Protein AF-A0A7S1M8H2-F1 (afdb_monomer)

Mean predicted aligned error: 3.07 Å

Organism: Alexandrium catenella (NCBI:txid2925)

InterPro domains:
  IPR000218 Large ribosomal subunit protein uL14 [PF00238] (10-107)
  IPR000218 Large ribosomal subunit protein uL14 [PTHR11761] (2-106)
  IPR000218 Large ribosomal subunit protein uL14 [SM01374] (8-106)
  IPR019972 Large ribosomal subunit protein uL14, conserved site [PS00049] (68-94)
  IPR036853 Large ribosomal subunit protein uL14 superfamily [G3DSA:2.40.150.20] (1-107)
  IPR036853 Large ribosomal subunit protein uL14 superfamily [SSF50193] (3-106)

Structure (mmCIF, N/CA/C/O backbone):
data_AF-A0A7S1M8H2-F1
#
_entry.id   AF-A0A7S1M8H2-F1
#
loop_
_atom_site.group_PDB
_atom_site.id
_atom_site.type_symbol
_atom_site.label_atom_id
_atom_site.label_alt_id
_atom_site.label_comp_id
_atom_site.label_asym_id
_atom_site.label_entity_id
_atom_site.label_seq_id
_atom_site.pdbx_PDB_ins_code
_atom_site.Cartn_x
_atom_site.Cartn_y
_atom_site.Cartn_z
_atom_site.occupancy
_atom_site.B_iso_or_equiv
_atom_site.auth_seq_id
_atom_site.auth_comp_id
_atom_site.auth_asym_id
_atom_site.auth_atom_id
_atom_site.pdbx_PDB_model_num
ATOM 1 N N . ALA A 1 1 ? 14.708 -11.833 -4.914 1.00 81.31 1 ALA A N 1
ATOM 2 C CA . ALA A 1 1 ? 14.717 -10.361 -5.086 1.00 81.31 1 ALA A CA 1
ATOM 3 C C . ALA A 1 1 ? 13.460 -9.915 -5.833 1.00 81.31 1 ALA A C 1
ATOM 5 O O . ALA A 1 1 ? 13.021 -10.633 -6.729 1.00 81.31 1 ALA A O 1
ATOM 6 N N . LYS A 1 2 ? 12.865 -8.770 -5.467 1.00 85.31 2 LYS A N 1
ATOM 7 C CA . LYS A 1 2 ? 11.677 -8.229 -6.150 1.00 85.31 2 LYS A CA 1
ATOM 8 C C . LYS A 1 2 ? 12.056 -7.710 -7.542 1.00 85.31 2 LYS A C 1
ATOM 10 O O . LYS A 1 2 ? 13.023 -6.969 -7.686 1.00 85.31 2 LYS A O 1
ATOM 15 N N . LEU A 1 3 ? 11.287 -8.097 -8.556 1.00 89.56 3 LEU A N 1
ATOM 16 C CA . LEU A 1 3 ? 11.462 -7.613 -9.926 1.00 89.56 3 LEU A CA 1
ATOM 17 C C . LEU A 1 3 ? 10.892 -6.202 -10.078 1.00 89.56 3 LEU A C 1
ATOM 19 O O . LEU A 1 3 ? 9.917 -5.837 -9.416 1.00 89.56 3 LEU A O 1
ATOM 23 N N . ARG A 1 4 ? 11.468 -5.420 -10.995 1.00 90.31 4 ARG A N 1
ATOM 24 C CA . ARG A 1 4 ? 10.940 -4.099 -11.335 1.00 90.31 4 ARG A CA 1
ATOM 25 C C . ARG A 1 4 ? 9.572 -4.247 -12.003 1.00 90.31 4 ARG A C 1
ATOM 27 O O . ARG A 1 4 ? 9.424 -4.993 -12.964 1.00 90.31 4 ARG A O 1
ATOM 34 N N . MET A 1 5 ? 8.594 -3.500 -11.506 1.00 93.69 5 MET A N 1
ATOM 35 C CA . MET A 1 5 ? 7.227 -3.469 -12.023 1.00 93.69 5 MET A CA 1
ATOM 36 C C . MET A 1 5 ? 6.710 -2.032 -12.072 1.00 93.69 5 MET A C 1
ATOM 38 O O . MET A 1 5 ? 7.256 -1.140 -11.416 1.00 93.69 5 MET A O 1
ATOM 42 N N . SER A 1 6 ? 5.654 -1.806 -12.849 1.00 96.00 6 SER A N 1
ATOM 43 C CA . SER A 1 6 ? 4.908 -0.549 -12.823 1.00 96.00 6 SER A CA 1
ATOM 44 C C . SER A 1 6 ? 4.304 -0.339 -11.436 1.00 96.00 6 SER A C 1
ATOM 46 O O . SER A 1 6 ? 3.565 -1.191 -10.949 1.00 96.00 6 SER A O 1
ATOM 48 N N . VAL A 1 7 ? 4.599 0.797 -10.809 1.00 95.62 7 VAL A N 1
ATOM 49 C CA . VAL A 1 7 ? 4.052 1.179 -9.499 1.00 95.62 7 VAL A CA 1
ATOM 50 C C . VAL A 1 7 ? 2.825 2.069 -9.683 1.00 95.62 7 VAL A C 1
ATOM 52 O O . VAL A 1 7 ? 2.871 3.050 -10.429 1.00 95.62 7 VAL A O 1
ATOM 55 N N . GLY A 1 8 ? 1.722 1.698 -9.037 1.00 94.38 8 GLY A N 1
ATOM 56 C CA . GLY A 1 8 ? 0.419 2.351 -9.183 1.00 94.38 8 GLY A CA 1
ATOM 57 C C . GLY A 1 8 ? -0.020 3.178 -7.983 1.00 94.38 8 GLY A C 1
ATOM 58 O O . GLY A 1 8 ? -0.854 4.062 -8.143 1.00 94.38 8 GLY A O 1
ATOM 59 N N . CYS A 1 9 ? 0.539 2.914 -6.802 1.00 96.38 9 CYS A N 1
ATOM 60 C CA . CYS A 1 9 ? 0.220 3.643 -5.582 1.00 96.38 9 CYS A CA 1
ATOM 61 C C . CYS A 1 9 ? 1.326 4.655 -5.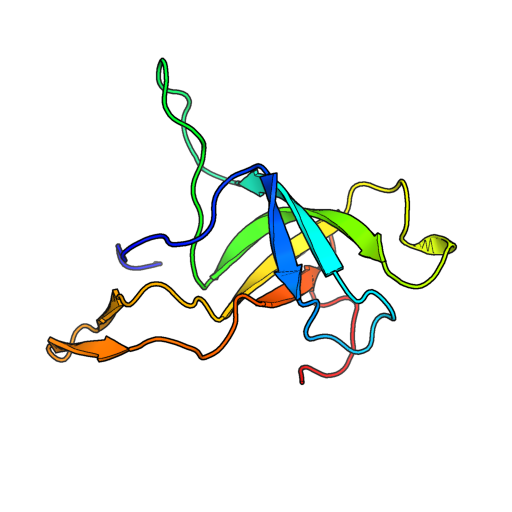264 1.00 96.38 9 CYS A C 1
ATOM 63 O O . CYS A 1 9 ? 2.503 4.438 -5.559 1.00 96.38 9 CYS A O 1
ATOM 65 N N . ALA A 1 10 ? 0.958 5.769 -4.643 1.00 96.94 10 ALA A N 1
ATOM 66 C CA . ALA A 1 10 ? 1.885 6.804 -4.199 1.00 96.94 10 ALA A CA 1
ATOM 67 C C . ALA A 1 10 ? 1.585 7.221 -2.757 1.00 96.94 10 ALA A C 1
ATOM 69 O O . ALA A 1 10 ? 0.530 6.894 -2.208 1.00 96.94 10 ALA A O 1
ATOM 70 N N . VAL A 1 11 ? 2.495 7.979 -2.147 1.00 97.19 11 VAL A N 1
ATOM 71 C CA . VAL A 1 11 ? 2.165 8.729 -0.926 1.00 97.19 11 VAL A CA 1
ATOM 72 C C . VAL A 1 11 ? 0.878 9.533 -1.156 1.00 97.19 11 VAL A C 1
ATOM 74 O O . VAL A 1 11 ? 0.637 10.019 -2.259 1.00 97.19 11 VAL A O 1
ATOM 77 N N . ALA A 1 12 ? 0.038 9.610 -0.124 1.00 96.75 12 ALA A N 1
ATOM 78 C CA . ALA A 1 12 ? -1.320 10.153 -0.135 1.00 96.75 12 ALA A CA 1
ATOM 79 C C . ALA A 1 12 ? -2.399 9.314 -0.846 1.00 96.75 12 ALA A C 1
ATOM 81 O O . ALA A 1 12 ? -3.575 9.676 -0.813 1.00 96.75 12 ALA A O 1
ATOM 82 N N . THR A 1 13 ? -2.054 8.154 -1.416 1.00 97.56 13 THR A N 1
ATOM 83 C CA . THR A 1 13 ? -3.065 7.214 -1.931 1.00 97.56 13 THR A CA 1
ATOM 84 C C . THR A 1 13 ? -3.847 6.588 -0.774 1.00 97.56 13 THR A C 1
ATOM 86 O O . THR A 1 13 ? -3.262 6.156 0.223 1.00 97.56 13 THR A O 1
ATOM 89 N N . ILE A 1 14 ? -5.172 6.511 -0.925 1.00 97.38 14 ILE A N 1
ATOM 90 C CA . ILE A 1 14 ? -6.052 5.723 -0.058 1.00 97.38 14 ILE A CA 1
ATOM 91 C C . ILE A 1 14 ? -6.327 4.390 -0.754 1.00 97.38 14 ILE A C 1
ATOM 93 O O . ILE A 1 14 ? -6.816 4.368 -1.881 1.00 97.38 14 ILE A O 1
ATOM 97 N N . MET A 1 15 ? -6.022 3.290 -0.075 1.00 97.19 15 MET A N 1
ATOM 98 C CA . MET A 1 15 ? -6.291 1.928 -0.532 1.00 97.19 15 MET A CA 1
ATOM 99 C C . MET A 1 15 ? -7.191 1.191 0.464 1.00 97.19 15 MET A C 1
ATOM 101 O O . MET A 1 15 ? -7.321 1.604 1.622 1.00 97.19 15 MET A O 1
ATOM 105 N N . ASN A 1 16 ? -7.818 0.109 0.018 1.00 97.88 16 ASN A N 1
ATOM 106 C CA . ASN A 1 16 ? -8.617 -0.753 0.878 1.00 97.88 16 ASN A CA 1
ATOM 107 C C . ASN A 1 16 ? -7.708 -1.536 1.833 1.00 97.88 16 ASN A C 1
ATOM 109 O O . ASN A 1 16 ? -6.579 -1.893 1.487 1.00 97.88 16 ASN A O 1
ATOM 113 N N . CYS A 1 17 ? -8.193 -1.789 3.045 1.00 97.00 17 CYS A N 1
ATOM 114 C CA . CYS A 1 17 ? -7.584 -2.780 3.921 1.00 97.00 17 CYS A CA 1
ATOM 115 C C . CYS A 1 17 ? -8.226 -4.131 3.611 1.00 97.00 17 CYS A C 1
ATOM 117 O O . CYS A 1 17 ? -9.440 -4.265 3.729 1.00 97.00 17 CYS A O 1
ATOM 119 N N . ALA A 1 18 ? -7.420 -5.097 3.192 1.00 96.62 18 ALA A N 1
ATOM 120 C CA . ALA A 1 18 ? -7.874 -6.427 2.798 1.00 96.62 18 ALA A CA 1
ATOM 121 C C . ALA A 1 18 ? -7.694 -7.468 3.909 1.00 96.62 18 ALA A C 1
ATOM 123 O O . ALA A 1 18 ? -7.740 -8.657 3.637 1.00 96.62 18 ALA A O 1
ATOM 124 N N . ASP A 1 19 ? -7.438 -7.051 5.149 1.00 93.38 19 ASP A N 1
ATOM 125 C CA . ASP A 1 19 ? -7.315 -7.965 6.283 1.00 93.38 19 ASP A CA 1
ATOM 126 C C . ASP A 1 19 ? -8.515 -7.863 7.235 1.00 93.38 19 ASP A C 1
ATOM 128 O O . ASP A 1 19 ? -9.272 -6.890 7.254 1.00 93.38 19 ASP A O 1
ATOM 132 N N . ASN A 1 20 ? -8.672 -8.873 8.086 1.00 93.50 20 ASN A N 1
ATOM 133 C CA . ASN A 1 20 ? -9.695 -8.892 9.133 1.00 93.50 20 ASN A CA 1
ATOM 134 C C . ASN A 1 20 ? -9.294 -8.112 10.408 1.00 93.50 20 ASN A C 1
ATOM 136 O O . ASN A 1 20 ? -9.892 -8.306 11.466 1.00 93.50 20 ASN A O 1
ATOM 140 N N . SER A 1 21 ? -8.306 -7.208 10.343 1.00 91.19 21 SER A N 1
ATOM 141 C CA . SER A 1 21 ? -7.834 -6.447 11.516 1.00 91.19 21 SER A CA 1
ATOM 142 C C . SER A 1 21 ? -8.861 -5.420 12.029 1.00 91.19 21 SER A C 1
ATOM 144 O O . SER A 1 21 ? -8.808 -4.982 13.184 1.00 91.19 21 SER A O 1
ATOM 146 N N . GLY A 1 22 ? -9.826 -5.043 11.182 1.00 91.62 22 GLY A N 1
ATOM 147 C CA . GLY A 1 22 ? -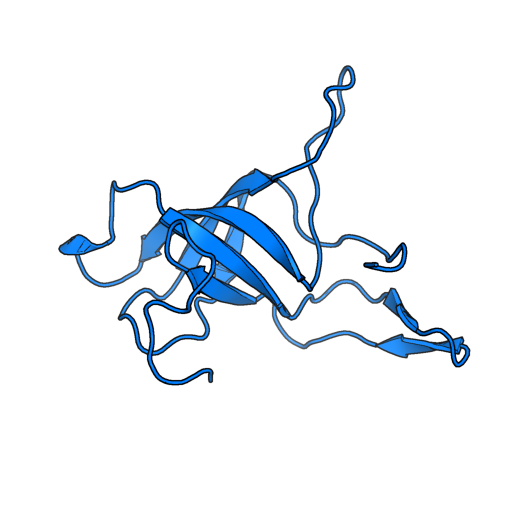10.856 -4.041 11.465 1.00 91.62 22 GLY A CA 1
ATOM 148 C C . GLY A 1 22 ? -10.535 -2.635 10.945 1.00 91.62 22 GLY A C 1
ATOM 149 O O . GLY A 1 22 ? -11.295 -1.698 11.213 1.00 91.62 22 GLY A O 1
ATOM 150 N N . ALA A 1 23 ? -9.439 -2.460 10.204 1.00 95.56 23 ALA A N 1
ATOM 151 C CA . ALA A 1 23 ? -9.263 -1.307 9.326 1.00 95.56 23 ALA A CA 1
ATOM 152 C C . ALA A 1 23 ? -10.077 -1.502 8.033 1.00 95.56 23 ALA A C 1
ATOM 154 O O . ALA A 1 23 ? -10.228 -2.618 7.558 1.00 95.56 23 ALA A O 1
ATOM 155 N N . LYS A 1 24 ? -10.619 -0.417 7.467 1.00 95.56 24 LYS A N 1
ATOM 156 C CA . LYS A 1 24 ? -11.313 -0.425 6.162 1.00 95.56 24 LYS A CA 1
ATOM 157 C C . LYS A 1 24 ? -10.490 0.259 5.077 1.00 95.56 24 LYS A C 1
ATOM 159 O O . LYS A 1 24 ? -10.431 -0.209 3.948 1.00 95.56 24 LYS A O 1
ATOM 164 N N . ASN A 1 25 ? -9.829 1.363 5.426 1.00 96.19 25 ASN A N 1
ATOM 165 C CA . ASN A 1 25 ? -9.042 2.154 4.484 1.00 96.19 25 ASN A CA 1
ATOM 166 C C . ASN A 1 25 ? -7.679 2.505 5.074 1.00 96.19 25 ASN A C 1
ATOM 168 O O . ASN A 1 25 ? -7.595 3.033 6.190 1.00 96.19 25 ASN A O 1
ATOM 172 N N . LEU A 1 26 ? -6.640 2.298 4.272 1.00 97.19 26 LEU A N 1
ATOM 173 C CA . LEU A 1 26 ? -5.254 2.618 4.576 1.00 97.19 26 LEU A CA 1
ATOM 174 C C . LEU A 1 26 ? -4.817 3.824 3.743 1.00 97.19 26 LEU A C 1
ATOM 176 O O . LEU A 1 26 ? -4.923 3.821 2.520 1.00 97.19 26 LEU A O 1
ATOM 180 N N . TYR A 1 27 ? -4.321 4.860 4.411 1.00 97.88 27 TYR A N 1
ATOM 181 C CA . TYR A 1 27 ? -3.729 6.039 3.782 1.00 97.88 27 TYR A CA 1
ATOM 182 C C . TYR A 1 27 ? -2.208 5.932 3.821 1.00 97.88 27 TYR A C 1
ATOM 184 O O . TYR A 1 27 ? -1.635 5.856 4.910 1.00 97.88 27 TYR A O 1
ATOM 192 N N . ILE A 1 28 ? -1.562 5.934 2.655 1.00 97.81 28 ILE A N 1
ATOM 193 C CA . ILE A 1 28 ? -0.109 5.770 2.530 1.00 97.81 28 ILE A CA 1
ATOM 194 C C . ILE A 1 28 ? 0.603 7.073 2.903 1.00 97.81 28 ILE A C 1
ATOM 196 O O . ILE A 1 28 ? 0.374 8.118 2.296 1.00 97.81 28 ILE A O 1
ATOM 200 N N . MET A 1 29 ? 1.507 6.997 3.877 1.00 97.25 29 MET A N 1
ATOM 201 C CA . MET A 1 29 ? 2.333 8.119 4.331 1.00 97.25 29 MET A CA 1
ATOM 202 C C . MET A 1 29 ? 3.749 8.079 3.765 1.00 97.25 29 MET A C 1
ATOM 204 O O . MET A 1 29 ? 4.294 9.118 3.412 1.00 97.25 29 MET A O 1
ATOM 208 N N . ALA A 1 30 ? 4.350 6.894 3.678 1.00 96.94 30 ALA A N 1
ATOM 209 C CA . ALA A 1 30 ? 5.702 6.728 3.160 1.00 96.94 30 ALA A CA 1
ATOM 210 C C . ALA A 1 30 ? 5.897 5.320 2.595 1.00 96.94 30 ALA A C 1
ATOM 212 O O . ALA A 1 30 ? 5.163 4.392 2.939 1.00 96.94 30 ALA A O 1
ATOM 213 N N . VAL A 1 31 ? 6.914 5.157 1.752 1.00 97.00 31 VAL A N 1
ATOM 214 C CA . VAL A 1 31 ? 7.286 3.871 1.152 1.00 97.00 31 VAL A CA 1
ATOM 215 C C . VAL A 1 31 ? 8.690 3.503 1.613 1.00 97.00 31 VAL A C 1
ATOM 217 O O . VAL A 1 31 ? 9.608 4.320 1.519 1.00 97.00 31 VAL A O 1
ATOM 220 N N . LYS A 1 32 ? 8.870 2.277 2.111 1.00 94.81 32 LYS A N 1
ATOM 221 C CA . LYS A 1 32 ? 10.175 1.789 2.565 1.00 94.81 32 LYS A CA 1
ATOM 222 C C . LYS A 1 32 ? 11.101 1.561 1.366 1.00 94.81 32 LYS A C 1
ATOM 224 O O . LYS A 1 32 ? 10.689 0.989 0.364 1.00 94.81 32 LYS A O 1
ATOM 229 N N . GLY A 1 33 ? 12.364 1.971 1.487 1.00 92.56 33 GLY A N 1
ATOM 230 C CA . GLY A 1 33 ? 13.398 1.692 0.480 1.00 92.56 33 GLY A CA 1
ATOM 231 C C . GLY A 1 33 ? 13.370 2.594 -0.759 1.00 92.56 33 GLY A C 1
ATOM 232 O O . GLY A 1 33 ? 14.057 2.303 -1.735 1.00 92.56 33 GLY A O 1
ATOM 233 N N . VAL A 1 34 ? 12.605 3.691 -0.744 1.00 92.81 34 VAL A N 1
ATOM 234 C CA . VAL A 1 34 ? 12.622 4.688 -1.825 1.00 92.81 34 VAL A CA 1
ATOM 235 C C . VAL A 1 34 ? 13.608 5.803 -1.482 1.00 92.81 34 VAL A C 1
ATOM 237 O O . VAL A 1 34 ? 13.435 6.498 -0.486 1.00 92.81 34 VAL A O 1
ATOM 240 N N . GLY A 1 35 ? 14.627 5.994 -2.324 1.00 93.56 35 GLY A N 1
ATOM 241 C CA . GLY A 1 35 ? 15.554 7.122 -2.210 1.00 93.56 35 GLY A CA 1
ATOM 242 C C . GLY A 1 35 ? 14.894 8.468 -2.534 1.00 93.56 35 GLY A C 1
ATOM 243 O O . GLY A 1 35 ? 13.976 8.543 -3.361 1.00 93.56 35 GLY A O 1
ATOM 244 N N . GLY A 1 36 ? 15.385 9.533 -1.898 1.00 94.31 36 GLY A N 1
ATOM 245 C CA . GLY A 1 36 ? 14.942 10.902 -2.148 1.00 94.31 36 GLY A CA 1
ATOM 246 C C . GLY A 1 36 ? 15.368 11.403 -3.530 1.00 94.31 36 GLY A C 1
ATOM 247 O O . GLY A 1 36 ? 16.477 11.141 -3.988 1.00 94.31 36 GLY A O 1
ATOM 248 N N . ARG A 1 37 ? 14.478 12.127 -4.212 1.00 95.94 37 ARG A N 1
ATOM 249 C CA . ARG A 1 37 ? 14.779 12.863 -5.448 1.00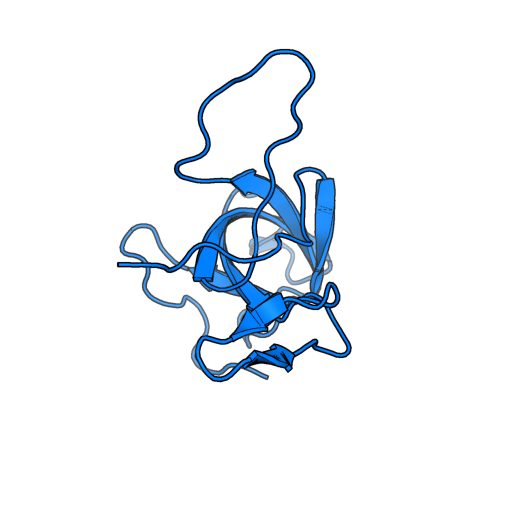 95.94 37 ARG A CA 1
ATOM 250 C C . ARG A 1 37 ? 13.883 14.094 -5.513 1.00 95.94 37 ARG A C 1
ATOM 252 O O . ARG A 1 37 ? 12.693 13.987 -5.218 1.00 95.94 37 ARG A O 1
ATOM 259 N N . LEU A 1 38 ? 14.444 15.228 -5.933 1.00 97.12 38 LEU A N 1
ATOM 260 C CA . LEU A 1 38 ? 13.706 16.481 -6.093 1.00 97.12 38 LEU A CA 1
ATOM 261 C C . LEU A 1 38 ? 12.442 16.262 -6.944 1.00 97.12 38 LEU A C 1
ATOM 263 O O . LEU A 1 38 ? 12.501 15.613 -7.991 1.00 97.12 38 LEU A O 1
ATOM 267 N N . ASN A 1 39 ? 11.305 16.769 -6.460 1.00 95.44 39 ASN A N 1
ATOM 268 C CA . ASN A 1 39 ? 9.980 16.682 -7.092 1.00 95.44 39 ASN A CA 1
ATOM 269 C C . ASN A 1 39 ? 9.443 15.256 -7.339 1.00 95.44 39 ASN A C 1
ATOM 271 O O . ASN A 1 39 ? 8.440 15.080 -8.031 1.00 95.44 39 ASN A O 1
ATOM 275 N N . LYS A 1 40 ? 10.069 14.213 -6.774 1.00 95.00 40 LYS A N 1
ATOM 276 C CA . LYS A 1 40 ? 9.596 12.831 -6.907 1.00 95.00 40 LYS A CA 1
ATOM 277 C C . LYS A 1 40 ? 8.770 12.425 -5.692 1.00 95.00 40 LYS A C 1
ATOM 279 O O . LYS A 1 40 ? 9.303 12.218 -4.607 1.00 95.00 40 LYS A O 1
ATOM 284 N N . ILE A 1 41 ? 7.482 12.186 -5.912 1.00 96.50 41 ILE A N 1
ATOM 285 C CA . ILE A 1 41 ? 6.622 11.551 -4.909 1.00 96.50 41 ILE A CA 1
ATOM 286 C C . ILE A 1 41 ? 7.007 10.064 -4.798 1.00 96.50 41 ILE A C 1
ATOM 288 O O . ILE A 1 41 ? 7.083 9.386 -5.833 1.00 96.50 41 ILE A O 1
ATOM 292 N N . PRO A 1 42 ? 7.245 9.523 -3.587 1.00 97.50 42 PRO A N 1
ATOM 293 C CA . PRO A 1 42 ? 7.501 8.099 -3.406 1.00 97.50 42 PRO A CA 1
ATOM 294 C C . PRO A 1 42 ? 6.310 7.253 -3.871 1.00 97.50 42 PRO A C 1
ATOM 296 O O . PRO A 1 42 ? 5.154 7.544 -3.551 1.00 97.50 42 PRO A O 1
ATOM 299 N N . LYS A 1 43 ? 6.604 6.199 -4.635 1.00 96.81 43 LYS A N 1
ATOM 300 C CA . LYS A 1 43 ? 5.616 5.286 -5.223 1.00 96.81 43 LYS A CA 1
ATOM 301 C C . LYS A 1 43 ? 5.876 3.855 -4.776 1.00 96.81 43 LYS A C 1
ATOM 303 O O . LYS A 1 43 ? 7.017 3.501 -4.494 1.00 96.81 43 LYS A O 1
ATOM 308 N N . CYS A 1 44 ? 4.822 3.054 -4.747 1.00 96.94 44 CYS A N 1
ATOM 309 C CA . CYS A 1 44 ? 4.831 1.651 -4.358 1.00 96.94 44 CYS A CA 1
ATOM 310 C C . CYS A 1 44 ? 3.895 0.828 -5.252 1.00 96.94 44 CYS A C 1
ATOM 312 O O . CYS A 1 44 ? 2.992 1.353 -5.913 1.00 96.94 44 CYS A O 1
ATOM 314 N N . GLY A 1 45 ? 4.132 -0.477 -5.268 1.00 96.56 45 GLY A N 1
ATOM 315 C CA . GLY A 1 45 ? 3.268 -1.473 -5.883 1.00 96.56 45 GLY A CA 1
ATOM 316 C C . GLY A 1 45 ? 3.252 -2.772 -5.076 1.00 96.56 45 GLY A C 1
ATOM 317 O O . GLY A 1 45 ? 3.783 -2.810 -3.963 1.00 96.56 45 GLY A O 1
ATOM 318 N N . PRO A 1 46 ? 2.667 -3.849 -5.623 1.00 96.06 46 PRO A N 1
ATOM 319 C CA . PRO A 1 46 ? 2.526 -5.122 -4.929 1.00 96.06 46 PRO A CA 1
ATOM 320 C C . PRO A 1 46 ? 3.841 -5.626 -4.318 1.00 96.06 46 PRO A C 1
ATOM 322 O O . PRO A 1 46 ? 4.893 -5.625 -4.965 1.00 96.06 46 PRO A O 1
ATOM 325 N N . GLY A 1 47 ? 3.791 -6.026 -3.051 1.00 95.19 47 GLY A N 1
ATOM 326 C CA . GLY A 1 47 ? 4.929 -6.502 -2.265 1.00 95.19 47 GLY A CA 1
ATOM 327 C C . GLY A 1 47 ? 5.818 -5.411 -1.659 1.00 95.19 47 GLY A C 1
ATOM 328 O O . GLY A 1 47 ? 6.789 -5.751 -0.989 1.00 95.19 47 GLY A O 1
ATOM 329 N N . ASP A 1 48 ? 5.533 -4.120 -1.871 1.00 96.31 48 ASP A N 1
ATOM 330 C CA . ASP A 1 48 ? 6.245 -3.049 -1.160 1.00 96.31 48 ASP A CA 1
ATOM 331 C C . ASP A 1 48 ? 5.677 -2.837 0.245 1.00 96.31 48 ASP A C 1
ATOM 333 O O . ASP A 1 48 ? 4.460 -2.797 0.448 1.00 96.31 48 ASP A O 1
ATOM 337 N N . MET A 1 49 ? 6.583 -2.636 1.204 1.00 96.75 49 MET A N 1
ATOM 338 C CA . MET A 1 49 ? 6.243 -2.224 2.561 1.00 96.75 49 MET A CA 1
ATOM 339 C C . MET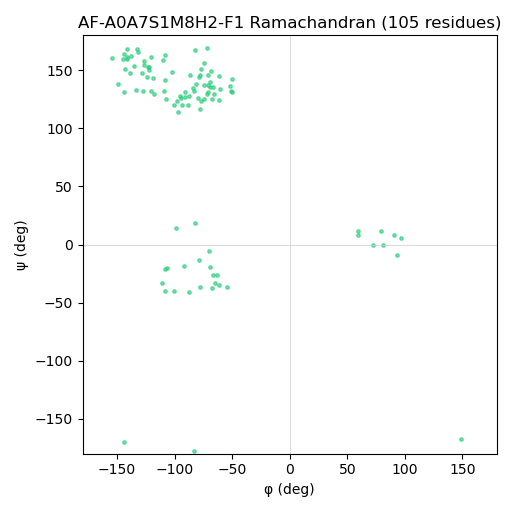 A 1 49 ? 6.062 -0.704 2.623 1.00 96.75 49 MET A C 1
ATOM 341 O O . MET A 1 49 ? 6.913 0.067 2.168 1.00 96.75 49 MET A O 1
ATOM 345 N N . VAL A 1 50 ? 4.967 -0.271 3.234 1.00 97.62 50 VAL A N 1
ATOM 346 C CA . VAL A 1 50 ? 4.581 1.133 3.377 1.00 97.62 50 VAL A CA 1
ATOM 347 C C . VAL A 1 50 ? 4.311 1.478 4.836 1.00 97.62 50 VAL A C 1
ATOM 349 O O . VAL A 1 50 ? 3.943 0.622 5.638 1.00 97.62 50 VAL A O 1
ATOM 352 N N . LEU A 1 51 ? 4.473 2.753 5.175 1.00 97.50 51 LEU A N 1
ATOM 353 C CA . LEU A 1 51 ? 3.890 3.331 6.380 1.00 97.50 51 LEU A CA 1
ATOM 354 C C . LEU A 1 51 ? 2.517 3.883 6.021 1.00 97.50 51 LEU A C 1
ATOM 356 O O . LEU A 1 51 ? 2.374 4.610 5.035 1.00 97.50 51 LEU A O 1
ATOM 360 N N . CYS A 1 52 ? 1.511 3.544 6.814 1.00 97.38 52 CYS A N 1
ATOM 361 C CA . CYS A 1 52 ? 0.130 3.917 6.564 1.00 97.38 52 CYS A CA 1
ATOM 362 C C . CYS A 1 52 ? -0.617 4.281 7.848 1.00 97.38 52 CYS A C 1
ATOM 364 O O . CYS A 1 52 ? -0.208 3.935 8.953 1.00 97.38 52 CYS A O 1
ATOM 366 N N . THR A 1 53 ? -1.734 4.987 7.696 1.00 97.50 53 THR A N 1
ATOM 367 C CA . THR A 1 53 ? -2.676 5.270 8.788 1.00 97.50 53 THR A CA 1
ATOM 368 C C . THR A 1 53 ? -4.066 4.781 8.416 1.00 97.50 53 THR A C 1
ATOM 370 O O . THR A 1 53 ? -4.491 4.888 7.264 1.00 97.50 53 THR A O 1
ATOM 373 N N . CYS A 1 54 ? -4.805 4.273 9.399 1.00 96.81 54 CYS A N 1
ATOM 374 C CA . CYS A 1 54 ? -6.196 3.890 9.204 1.00 96.81 54 CYS A CA 1
ATOM 375 C C . CYS A 1 54 ? -7.090 5.142 9.210 1.00 96.81 54 CYS A C 1
ATOM 377 O O . CYS A 1 54 ? -7.193 5.839 10.225 1.00 96.81 54 CYS A O 1
ATOM 379 N N . LYS A 1 55 ? -7.755 5.436 8.083 1.00 95.25 55 LYS A N 1
ATOM 380 C CA . LYS A 1 55 ? -8.696 6.573 7.982 1.00 95.25 55 LYS A CA 1
ATOM 381 C C . LYS A 1 55 ? -10.109 6.190 8.415 1.00 95.25 55 LYS A C 1
ATOM 383 O O . LYS A 1 55 ? -10.748 6.952 9.140 1.00 95.25 55 LYS A O 1
ATOM 388 N N . LYS A 1 56 ? -10.557 4.994 8.026 1.00 95.31 56 LYS A N 1
ATOM 389 C CA . LYS A 1 56 ? -11.850 4.394 8.391 1.00 95.31 56 LYS A CA 1
ATOM 390 C C . LYS A 1 56 ? -11.603 2.998 8.959 1.00 95.31 56 LYS A C 1
ATOM 392 O O . LYS A 1 56 ? -10.863 2.234 8.349 1.00 95.31 56 LYS A O 1
ATOM 397 N N . GLY A 1 57 ? -12.208 2.675 10.100 1.00 94.50 57 GLY A N 1
ATOM 398 C CA . GLY A 1 57 ? -12.013 1.404 10.806 1.00 94.50 57 GLY A CA 1
ATOM 399 C C . GLY A 1 57 ? -12.158 1.555 12.320 1.00 94.50 57 GLY A C 1
ATOM 400 O O . GLY A 1 57 ? -12.608 2.604 12.792 1.00 94.50 57 GLY A O 1
ATOM 401 N N . LYS A 1 58 ? -11.748 0.524 13.068 1.00 94.69 58 LYS A N 1
ATOM 402 C CA . LYS A 1 58 ? -11.749 0.519 14.541 1.00 94.69 58 LYS A CA 1
ATOM 403 C C . LYS A 1 58 ? -11.024 1.754 15.114 1.00 94.69 58 LYS A C 1
ATOM 405 O O . LYS A 1 58 ? -9.929 2.072 14.637 1.00 94.69 58 LYS A O 1
ATOM 410 N N . PRO A 1 59 ? -11.571 2.429 16.146 1.00 94.44 59 PRO A N 1
ATOM 411 C CA . PRO A 1 59 ? -10.954 3.616 16.746 1.00 94.44 59 PRO A CA 1
ATOM 412 C C . PRO A 1 59 ? -9.506 3.403 17.204 1.00 94.44 59 PRO A C 1
ATOM 414 O O . PRO A 1 59 ? -8.672 4.279 17.002 1.00 94.44 59 PRO A O 1
ATOM 417 N N . GLU A 1 60 ? -9.185 2.216 17.721 1.00 94.06 60 GLU A N 1
ATOM 418 C CA . GLU A 1 60 ? -7.854 1.854 18.231 1.00 94.06 60 GLU A CA 1
ATOM 419 C C . GLU A 1 60 ? -6.733 1.869 17.181 1.00 94.06 60 GLU A C 1
ATOM 421 O O . GLU A 1 60 ? -5.560 2.022 17.536 1.00 94.06 60 GLU A O 1
ATOM 426 N N . LEU A 1 61 ? -7.086 1.672 15.904 1.00 93.69 61 LEU A N 1
ATOM 427 C CA . LEU A 1 61 ? -6.159 1.665 14.767 1.00 93.69 61 LEU A CA 1
ATOM 428 C C . LEU A 1 61 ? -6.016 3.053 14.131 1.00 93.69 61 LEU A C 1
ATOM 430 O O . LEU A 1 61 ? -5.072 3.303 13.380 1.00 93.69 61 LEU A O 1
ATOM 434 N N . ARG A 1 62 ? -6.962 3.960 14.392 1.00 93.69 62 ARG A N 1
ATOM 435 C CA . ARG A 1 62 ? -6.933 5.327 13.861 1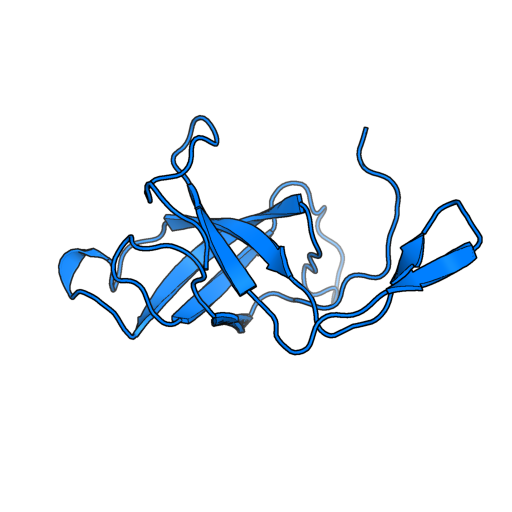.00 93.69 62 ARG A CA 1
ATOM 436 C C . ARG A 1 62 ? -5.889 6.149 14.613 1.00 93.69 62 ARG A C 1
ATOM 438 O O . ARG A 1 62 ? -5.537 5.847 15.747 1.00 93.69 62 ARG A O 1
ATOM 445 N N . LYS A 1 63 ? -5.395 7.210 13.967 1.00 93.19 63 LYS A N 1
ATOM 446 C CA . LYS A 1 63 ? -4.389 8.144 14.518 1.00 93.19 63 LYS A CA 1
ATOM 447 C C . LYS A 1 63 ? -3.042 7.502 14.913 1.00 93.19 63 LYS A C 1
ATOM 449 O O . LYS A 1 63 ? -2.197 8.190 15.468 1.00 93.19 63 LYS A O 1
ATOM 454 N N . LYS A 1 64 ? -2.814 6.225 14.589 1.00 94.56 64 LYS A N 1
ATOM 455 C CA . LYS A 1 64 ? -1.530 5.533 14.753 1.00 94.56 64 LYS A CA 1
ATOM 456 C C . LYS A 1 64 ? -0.884 5.301 13.395 1.00 94.56 64 LYS A C 1
ATOM 458 O O . LYS A 1 64 ? -1.576 4.984 12.424 1.00 94.56 64 LYS A O 1
ATOM 463 N N . VAL A 1 65 ? 0.438 5.443 13.343 1.00 96.00 65 VAL A N 1
ATOM 464 C CA . VAL A 1 65 ? 1.234 5.023 12.187 1.00 96.00 65 VAL A CA 1
ATOM 465 C C . VAL A 1 65 ? 1.430 3.513 12.279 1.00 96.00 65 VAL A C 1
ATOM 467 O O . VAL A 1 65 ? 1.860 2.995 13.305 1.00 96.00 65 VAL A O 1
ATOM 470 N N . LEU A 1 66 ? 1.075 2.811 11.210 1.00 95.88 66 LEU A N 1
ATOM 471 C CA . LEU A 1 66 ? 1.143 1.360 11.082 1.00 95.88 66 LEU A CA 1
ATOM 472 C C . LEU A 1 66 ? 2.008 1.007 9.873 1.00 95.88 66 LEU A C 1
ATOM 474 O O . LEU A 1 66 ? 2.077 1.769 8.905 1.00 95.88 66 LEU A O 1
ATOM 478 N N . LYS A 1 67 ? 2.631 -0.168 9.895 1.00 97.12 67 LYS A N 1
ATOM 479 C CA . LYS A 1 67 ? 3.247 -0.742 8.699 1.00 97.12 67 LYS A CA 1
ATOM 480 C C . LYS A 1 67 ? 2.202 -1.537 7.929 1.00 97.12 67 LYS A C 1
ATOM 482 O O . LYS A 1 67 ? 1.316 -2.154 8.516 1.00 97.12 67 LYS A O 1
ATOM 487 N N . GLY A 1 68 ? 2.311 -1.519 6.611 1.00 97.06 68 GLY A N 1
ATOM 488 C CA . GLY A 1 68 ? 1.474 -2.325 5.739 1.00 97.06 68 GLY A CA 1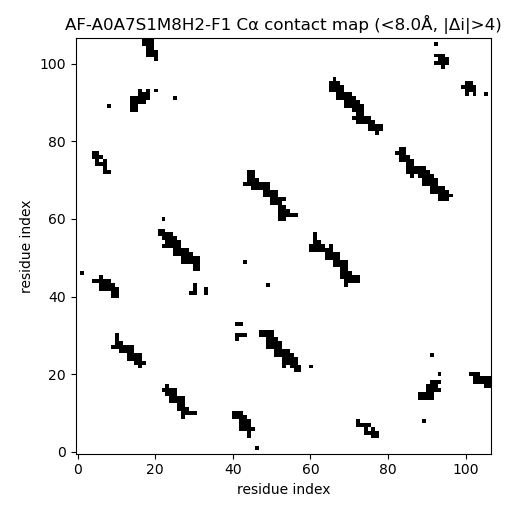
ATOM 489 C C . GLY A 1 68 ? 2.235 -2.824 4.526 1.00 97.06 68 GLY A C 1
ATOM 490 O O . GLY A 1 68 ? 3.311 -2.318 4.202 1.00 97.06 68 GLY A O 1
ATOM 491 N N . VAL A 1 69 ? 1.667 -3.814 3.852 1.00 97.44 69 VAL A N 1
ATOM 492 C CA . VAL A 1 69 ? 2.165 -4.328 2.572 1.00 97.44 69 VAL A CA 1
ATOM 493 C C . VAL A 1 69 ? 1.071 -4.160 1.531 1.00 97.44 69 VAL A C 1
ATOM 495 O O . VAL A 1 69 ? -0.084 -4.505 1.777 1.00 97.44 69 VAL A O 1
ATOM 498 N N . VAL A 1 70 ? 1.429 -3.614 0.370 1.00 97.31 70 VAL A N 1
ATOM 499 C CA . VAL A 1 70 ? 0.513 -3.516 -0.775 1.00 97.31 70 VAL A CA 1
ATOM 500 C C . VAL A 1 70 ? 0.365 -4.903 -1.395 1.00 97.31 70 VAL A C 1
ATOM 502 O O . VAL A 1 70 ? 1.366 -5.515 -1.764 1.00 97.31 70 VAL A O 1
ATOM 505 N N . ILE A 1 71 ? -0.864 -5.397 -1.535 1.00 97.12 71 ILE A N 1
ATOM 506 C CA . ILE A 1 71 ? -1.143 -6.734 -2.085 1.00 97.12 71 ILE A CA 1
ATOM 507 C C . ILE A 1 71 ? -1.816 -6.682 -3.460 1.00 97.12 71 ILE A C 1
ATOM 509 O O . ILE A 1 71 ? -1.539 -7.529 -4.306 1.00 97.12 71 ILE A O 1
ATOM 513 N N . ARG A 1 72 ? -2.649 -5.665 -3.713 1.00 97.50 72 ARG A N 1
ATOM 514 C CA . ARG A 1 72 ? -3.379 -5.473 -4.973 1.00 97.50 72 ARG A CA 1
ATOM 515 C C . ARG A 1 72 ? -3.161 -4.068 -5.511 1.00 97.50 72 ARG A C 1
ATOM 517 O O . ARG A 1 72 ? -2.999 -3.117 -4.745 1.00 97.50 72 ARG A O 1
ATOM 524 N N . GLN A 1 73 ? -3.149 -3.949 -6.835 1.00 97.38 73 GLN A N 1
ATOM 525 C CA . GLN A 1 73 ? -2.937 -2.689 -7.540 1.00 97.38 73 GLN A CA 1
ATOM 526 C C . GLN A 1 73 ? -3.786 -2.628 -8.819 1.00 97.38 73 GLN A C 1
ATOM 528 O O . GLN A 1 73 ? -3.699 -3.519 -9.666 1.00 97.38 73 GLN A O 1
ATOM 533 N N . LYS A 1 74 ? -4.498 -1.509 -9.012 1.00 97.38 74 LYS A N 1
ATOM 534 C CA . LYS A 1 74 ? -5.267 -1.183 -10.228 1.00 97.38 74 LYS A CA 1
ATOM 535 C C . LYS A 1 74 ? -4.403 -0.943 -11.463 1.00 97.38 74 LYS A C 1
ATOM 537 O O . LYS A 1 74 ? -4.778 -1.280 -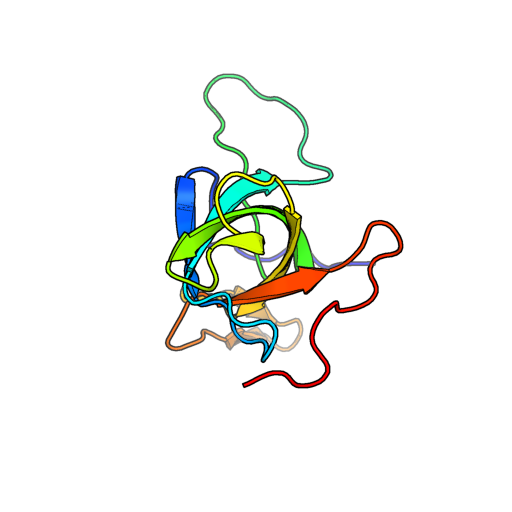12.578 1.00 97.38 74 LYS A O 1
ATOM 542 N N . LYS A 1 75 ? -3.245 -0.302 -11.297 1.00 97.69 75 LYS A N 1
ATOM 543 C CA . LYS A 1 75 ? -2.336 -0.033 -12.418 1.00 97.69 75 LYS A CA 1
ATOM 544 C C . LYS A 1 75 ? -1.756 -1.350 -12.934 1.00 97.69 75 LYS A C 1
ATOM 546 O O . LYS A 1 75 ? -1.121 -2.072 -12.173 1.00 97.69 75 LYS A O 1
ATOM 551 N N . CYS A 1 76 ? -1.904 -1.623 -14.224 1.00 97.38 76 CYS A N 1
ATOM 552 C CA . CYS A 1 76 ? -1.345 -2.826 -14.828 1.00 97.38 76 CYS A CA 1
ATOM 553 C C . CYS A 1 76 ? 0.190 -2.883 -14.729 1.00 97.38 76 CYS A C 1
ATOM 555 O O . CYS A 1 76 ? 0.885 -1.862 -14.837 1.00 97.38 76 CYS A O 1
ATOM 557 N N . TRP A 1 77 ? 0.728 -4.089 -14.558 1.00 96.81 77 TRP A N 1
ATOM 558 C CA . TRP A 1 77 ? 2.158 -4.361 -14.682 1.00 96.81 77 TRP A CA 1
ATOM 559 C C . TRP A 1 77 ? 2.408 -5.624 -15.498 1.00 96.81 77 TRP A C 1
ATOM 561 O O . TRP A 1 77 ? 1.574 -6.525 -15.558 1.00 96.81 77 TRP A O 1
ATOM 571 N N . ARG A 1 78 ? 3.585 -5.672 -16.122 1.00 96.12 78 ARG A N 1
ATOM 572 C CA . ARG A 1 78 ? 4.026 -6.790 -16.950 1.00 96.12 78 ARG A CA 1
ATOM 573 C C . ARG A 1 78 ? 4.710 -7.848 -16.086 1.00 96.12 78 ARG A C 1
ATOM 575 O O . ARG A 1 78 ? 5.628 -7.530 -15.325 1.00 96.12 78 ARG A O 1
ATOM 582 N N . ARG A 1 79 ? 4.266 -9.096 -16.205 1.00 94.88 79 ARG A N 1
ATOM 583 C CA . ARG A 1 79 ? 4.932 -10.279 -15.649 1.00 94.88 79 ARG A CA 1
ATOM 584 C C . ARG A 1 79 ? 6.060 -10.755 -16.573 1.00 94.88 79 ARG A C 1
ATOM 586 O O . ARG A 1 79 ? 6.197 -10.296 -17.704 1.00 94.88 79 ARG A O 1
ATOM 593 N N . LYS A 1 80 ? 6.908 -11.658 -16.068 1.00 93.25 80 LYS A N 1
ATOM 594 C CA . LYS A 1 80 ? 8.064 -12.199 -16.811 1.00 93.25 80 LYS A CA 1
ATOM 595 C C . LYS A 1 80 ? 7.664 -12.944 -18.087 1.00 93.25 80 LYS A C 1
ATOM 597 O O . LYS A 1 80 ? 8.378 -12.855 -19.075 1.00 93.25 80 LYS A O 1
ATOM 602 N N . ASP A 1 81 ? 6.526 -13.623 -18.051 1.00 95.75 81 ASP A N 1
ATOM 603 C CA . ASP A 1 81 ? 5.894 -14.321 -19.178 1.00 95.75 81 ASP A CA 1
ATOM 604 C C . ASP A 1 81 ? 5.322 -13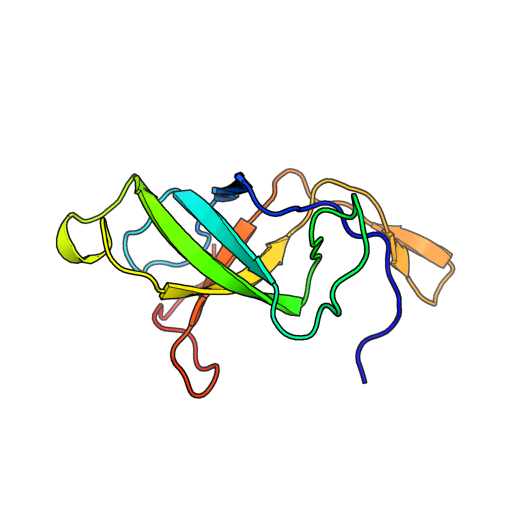.369 -20.250 1.00 95.75 81 ASP A C 1
ATOM 606 O O . ASP A 1 81 ? 4.884 -13.816 -21.302 1.00 95.75 81 ASP A O 1
ATOM 610 N N . GLY A 1 82 ? 5.340 -12.052 -20.012 1.00 94.81 82 GLY A N 1
ATOM 611 C CA . GLY A 1 82 ? 4.832 -11.043 -20.939 1.00 94.81 82 GLY A CA 1
ATOM 612 C C . GLY A 1 82 ? 3.381 -10.633 -20.697 1.00 94.81 82 GLY A C 1
ATOM 613 O O . GLY A 1 82 ? 2.952 -9.629 -21.263 1.00 94.81 82 GLY A O 1
ATOM 614 N N . VAL A 1 83 ? 2.656 -11.325 -19.816 1.00 97.12 83 VAL A N 1
ATOM 615 C CA . VAL A 1 83 ? 1.250 -11.027 -19.526 1.00 97.12 83 VAL A CA 1
ATOM 616 C C . VAL A 1 83 ? 1.139 -9.764 -18.672 1.00 97.12 83 VAL A C 1
ATOM 618 O O . VAL A 1 83 ? 1.892 -9.561 -17.714 1.00 97.12 83 VAL A O 1
ATOM 621 N N . PHE A 1 84 ? 0.180 -8.902 -19.006 1.00 97.00 84 PHE A N 1
ATOM 622 C CA . PHE A 1 84 ? -0.176 -7.752 -18.181 1.00 97.00 84 PHE A CA 1
ATOM 623 C C . PHE A 1 84 ? -1.279 -8.138 -17.199 1.00 97.00 84 PHE A C 1
ATOM 625 O O . PHE A 1 84 ? -2.326 -8.634 -17.600 1.00 97.00 84 PHE A O 1
ATOM 632 N N . VAL A 1 85 ? -1.050 -7.881 -15.912 1.00 96.50 85 VAL A N 1
ATOM 633 C CA . VAL A 1 85 ? -2.015 -8.161 -14.840 1.00 96.50 85 VAL A CA 1
ATOM 634 C C . VAL A 1 85 ? -2.397 -6.857 -14.152 1.00 96.50 85 VAL A C 1
ATOM 636 O O . VAL A 1 85 ? -1.557 -5.969 -13.984 1.00 96.50 85 VAL A O 1
ATOM 639 N N . TYR A 1 86 ? -3.664 -6.741 -13.765 1.00 97.12 86 TYR A N 1
ATOM 640 C CA . TYR A 1 86 ? -4.198 -5.665 -12.939 1.00 97.12 86 TYR A CA 1
ATOM 641 C C . TYR A 1 86 ? -5.290 -6.215 -12.018 1.00 97.12 86 TYR A C 1
ATOM 643 O O . TYR A 1 86 ? -5.844 -7.281 -12.278 1.00 97.12 86 TYR A O 1
ATOM 651 N N . PHE A 1 87 ? -5.575 -5.495 -10.938 1.00 97.88 87 PHE A N 1
ATOM 652 C CA . PHE A 1 87 ? -6.652 -5.820 -10.006 1.00 97.88 87 PHE A CA 1
ATOM 653 C C . PHE A 1 87 ? -7.782 -4.798 -10.106 1.00 97.88 87 PHE A C 1
ATOM 655 O O . PHE A 1 87 ? -7.576 -3.669 -10.554 1.00 97.88 87 PHE A O 1
ATOM 662 N N . GLU A 1 88 ? -8.973 -5.187 -9.658 1.00 97.62 88 GLU A N 1
ATOM 663 C CA . GLU A 1 88 ? -10.119 -4.282 -9.593 1.00 97.62 88 GLU A CA 1
ATOM 664 C C . GLU A 1 88 ? -9.888 -3.138 -8.602 1.00 97.62 88 GLU A C 1
ATOM 666 O O . GLU A 1 88 ? -10.332 -2.022 -8.850 1.00 97.62 88 GLU A O 1
ATOM 671 N N . ASP A 1 89 ? -9.161 -3.369 -7.505 1.00 97.44 89 ASP A N 1
ATOM 672 C CA . ASP A 1 89 ? -8.905 -2.382 -6.462 1.00 97.44 89 ASP A CA 1
ATOM 673 C C . ASP A 1 89 ? -7.424 -2.274 -6.056 1.00 97.44 89 ASP A C 1
ATOM 675 O O . ASP A 1 89 ? -6.564 -3.082 -6.413 1.00 97.44 89 ASP A O 1
ATOM 679 N N . ASN A 1 90 ? -7.112 -1.194 -5.335 1.00 97.81 90 ASN A N 1
ATOM 680 C CA . ASN A 1 90 ? -5.850 -1.075 -4.614 1.00 97.81 90 ASN A CA 1
ATOM 681 C C . ASN A 1 90 ? -6.108 -1.546 -3.189 1.00 97.81 90 ASN A C 1
ATOM 683 O O . ASN A 1 90 ? -6.986 -0.989 -2.522 1.00 97.81 90 ASN A O 1
ATOM 687 N N . ALA A 1 91 ? -5.318 -2.501 -2.711 1.00 97.88 91 ALA A N 1
ATOM 688 C CA . ALA A 1 91 ? -5.485 -3.031 -1.370 1.00 97.88 91 ALA A CA 1
ATOM 689 C C . ALA A 1 91 ? -4.151 -3.349 -0.699 1.00 97.88 91 ALA A C 1
ATOM 691 O O . ALA A 1 91 ? -3.164 -3.702 -1.355 1.00 97.88 91 ALA A O 1
ATOM 692 N N . GLY A 1 92 ? -4.145 -3.252 0.626 1.0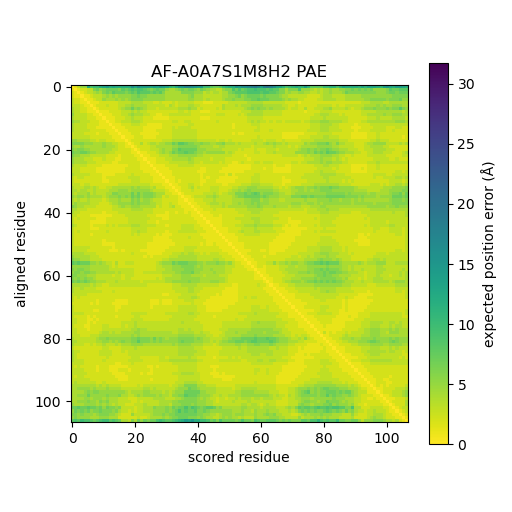0 97.38 92 GLY A N 1
ATOM 693 C CA . GLY A 1 92 ? -3.023 -3.633 1.468 1.00 97.38 92 GLY A CA 1
ATOM 694 C C . GLY A 1 92 ? -3.469 -4.306 2.758 1.00 97.38 92 GLY A C 1
ATOM 695 O O . GLY A 1 92 ? -4.646 -4.287 3.114 1.00 97.38 92 GLY A O 1
ATOM 696 N N . VAL A 1 93 ? -2.502 -4.888 3.456 1.00 97.62 93 VAL A N 1
ATOM 697 C CA . VAL A 1 93 ? -2.682 -5.556 4.753 1.00 97.62 93 VAL A CA 1
ATOM 698 C C . VAL A 1 93 ? -1.785 -4.905 5.797 1.00 97.62 93 VAL A C 1
ATOM 700 O O . VAL A 1 93 ? -0.717 -4.389 5.449 1.00 97.62 93 VAL A O 1
ATOM 703 N N . ILE A 1 94 ? -2.198 -4.909 7.064 1.00 96.75 94 ILE A N 1
ATOM 704 C CA . ILE A 1 94 ? -1.399 -4.360 8.163 1.00 96.75 94 ILE A CA 1
ATOM 705 C C . ILE A 1 94 ? -0.403 -5.419 8.640 1.00 96.75 94 ILE A C 1
ATOM 707 O O . ILE A 1 94 ? -0.753 -6.579 8.862 1.00 96.75 94 ILE A O 1
ATOM 711 N N . VAL A 1 95 ? 0.844 -4.999 8.843 1.00 96.88 95 VAL A N 1
ATOM 712 C CA . VAL A 1 95 ? 1.937 -5.856 9.315 1.00 96.88 95 VAL A CA 1
ATOM 713 C C . VAL A 1 95 ? 2.622 -5.257 10.540 1.00 96.88 95 VAL A C 1
ATOM 715 O O . VAL A 1 95 ? 2.542 -4.051 10.793 1.00 96.88 95 VAL A O 1
ATOM 718 N N . ASN A 1 96 ? 3.297 -6.104 11.311 1.00 94.81 96 ASN A N 1
ATOM 719 C CA . ASN A 1 96 ? 4.143 -5.690 12.424 1.00 94.81 96 ASN A CA 1
ATOM 720 C C . ASN A 1 96 ? 5.552 -5.276 11.945 1.00 94.81 96 ASN A C 1
ATOM 722 O O . ASN A 1 96 ? 5.864 -5.273 10.751 1.00 94.81 96 ASN A O 1
ATOM 726 N N . ASP A 1 97 ? 6.428 -4.919 12.885 1.00 91.50 97 ASP A N 1
ATOM 727 C CA . ASP A 1 97 ? 7.795 -4.492 12.571 1.00 91.50 97 ASP A CA 1
ATOM 728 C C . ASP A 1 97 ? 8.679 -5.602 11.996 1.00 91.50 97 ASP A C 1
ATOM 730 O O . ASP A 1 97 ? 9.596 -5.298 11.229 1.00 91.50 97 ASP A O 1
ATOM 734 N N . LYS A 1 98 ? 8.368 -6.863 12.321 1.00 92.56 98 LYS A N 1
ATOM 735 C CA . LYS A 1 98 ? 9.016 -8.063 11.774 1.00 92.56 98 LYS A CA 1
ATOM 736 C C . LYS A 1 98 ? 8.502 -8.425 10.374 1.00 92.56 98 LYS A C 1
ATOM 738 O O . LYS A 1 98 ? 9.143 -9.204 9.680 1.00 92.56 98 LYS A O 1
ATOM 743 N N . GLY A 1 99 ? 7.395 -7.822 9.933 1.00 89.62 99 GLY A N 1
ATOM 744 C CA . GLY A 1 99 ? 6.751 -8.096 8.648 1.00 89.62 99 GLY A CA 1
ATOM 745 C C . GLY A 1 99 ? 5.680 -9.189 8.694 1.00 89.62 99 GLY A C 1
ATOM 746 O O . GLY A 1 99 ? 5.174 -9.573 7.645 1.00 89.62 99 GLY A O 1
ATOM 747 N N . GLU A 1 100 ? 5.310 -9.669 9.878 1.00 94.12 100 GLU A N 1
ATOM 748 C CA . GLU A 1 100 ? 4.215 -10.622 10.057 1.00 94.12 100 GLU A CA 1
ATOM 749 C C . GLU A 1 100 ? 2.875 -9.883 10.004 1.00 94.12 100 GLU A C 1
ATOM 751 O O . GLU A 1 100 ? 2.747 -8.745 10.468 1.00 94.12 100 GLU A O 1
ATOM 756 N N . MET A 1 101 ? 1.865 -10.527 9.425 1.00 93.69 101 MET A N 1
ATOM 757 C CA . MET A 1 101 ? 0.531 -9.951 9.298 1.00 93.69 101 MET A CA 1
ATOM 758 C C . MET A 1 101 ? -0.120 -9.792 10.676 1.00 93.69 101 MET A C 1
ATOM 760 O O . MET A 1 101 ? -0.063 -10.691 11.510 1.00 93.69 101 MET A O 1
ATOM 764 N N . LYS A 1 102 ? -0.748 -8.634 10.915 1.00 92.00 102 LYS A N 1
ATOM 765 C CA . LYS A 1 102 ? -1.513 -8.392 12.146 1.00 92.00 102 LYS A CA 1
ATOM 766 C C . LYS A 1 102 ? -2.883 -9.073 12.107 1.00 92.00 102 LYS A C 1
ATOM 768 O O . LYS A 1 102 ? -3.377 -9.511 13.141 1.00 92.00 102 LYS A O 1
ATOM 773 N N . GLY A 1 103 ? -3.515 -9.095 10.933 1.00 89.56 103 GLY A N 1
ATOM 774 C CA . GLY A 1 103 ? -4.703 -9.907 10.683 1.00 89.56 103 GLY A CA 1
ATOM 775 C C . GLY A 1 103 ? -4.368 -11.398 10.606 1.00 89.56 103 GLY A C 1
ATOM 776 O O . GLY A 1 103 ? -3.205 -11.784 10.520 1.00 89.56 103 GLY A O 1
ATOM 777 N N . SER A 1 104 ? -5.402 -12.231 10.602 1.00 92.62 104 SER A N 1
ATOM 778 C CA . SER A 1 104 ? -5.282 -13.689 10.446 1.00 92.62 104 SER A CA 1
ATOM 779 C C . SER A 1 104 ? -5.741 -14.169 9.068 1.00 92.62 104 SER A C 1
ATOM 781 O O . SER A 1 104 ? -5.349 -15.249 8.645 1.00 92.62 104 SER A O 1
ATOM 783 N N . ALA A 1 105 ? -6.550 -13.374 8.361 1.00 94.12 105 ALA A N 1
ATOM 784 C CA . ALA A 1 105 ? -7.090 -13.711 7.046 1.00 94.12 105 ALA A CA 1
ATOM 785 C C . ALA A 1 105 ? -7.061 -12.504 6.099 1.00 94.12 105 ALA A C 1
ATOM 787 O O . ALA A 1 105 ? -7.235 -11.363 6.542 1.00 94.12 105 ALA A O 1
ATOM 788 N N . ILE A 1 106 ? -6.868 -12.784 4.806 1.00 94.19 106 ILE A N 1
ATOM 789 C CA . ILE A 1 106 ? -6.887 -11.810 3.707 1.00 94.19 106 ILE A CA 1
ATOM 790 C C . ILE A 1 106 ? -8.148 -12.048 2.867 1.00 94.19 106 ILE A C 1
ATOM 792 O O . ILE A 1 106 ? -8.434 -13.194 2.522 1.00 94.19 106 ILE A O 1
ATOM 796 N N . GLN A 1 107 ? -8.875 -10.975 2.559 1.00 86.56 107 GLN A N 1
ATOM 797 C CA . GLN A 1 107 ? -10.077 -10.941 1.719 1.00 86.56 107 GLN A CA 1
ATOM 798 C C . GLN A 1 107 ? -9.762 -10.420 0.314 1.00 86.56 107 GLN A C 1
ATOM 800 O O . GLN A 1 107 ? -9.022 -9.410 0.176 1.00 86.56 107 GLN A O 1
#

Secondary structure (DSSP, 8-state):
-PPP----EETT-EEEE-BTTSEEEEEEEEETTPPP-TT---EE-TT-EEEEEEEEE-GGGBTSEEEEEEEE-SS-EE-TTS-EE--SS-EEEEE-TTS-BSSS-B-

Radius of gyration: 13.65 Å; Cα contacts (8 Å, |Δi|>4): 257; chains: 1; bounding box: 28×31×39 Å

Sequence (107 aa):
AKLRMSVGCAVATIMNCADNSGAKNLYIMAVKGVGGRLNKIPKCGPGDMVLCTCKKGKPELRKKVLKGVVIRQKKCWRRKDGVFVYFEDNAGVIVNDKGEMKGSAIQ

Nearest PDB structures (foldseek):
  7q0f-assembly1_6  TM=9.956E-01  e=8.566E-16  Candida albicans SC5314
  8g60-assembly1_LV  TM=9.949E-01  e=1.906E-15  Homo sapiens
  8jiv-assembly1_CV  TM=9.985E-01  e=2.488E-15  Triticum aestivum
  8a3w-assembly1_J  TM=9.903E-01  e=3.247E-15  Leishmania major strain Friedlin
  8ove-assembly1_BW  TM=9.927E-01  e=7.224E-15  Trypanosoma brucei brucei

Foldseek 3Di:
DDDDKDFAAFQQDKFAEFFPPFFGIKHFHAWPPDDDDPPDTDTHAAQTKTWTQRPDTDPVRHPDTFIKGWHFAQDWIADPVRDIDHDPTTYIFTADPVRHGPGDDGD

pLDDT: mean 95.29, std 2.77, range [81.31, 97.88]

Solvent-accessible surface area (backbone atoms only — not comparable to full-atom values): 6032 Å² total; per-residue (Å²): 134,89,76,90,63,57,58,60,43,37,54,74,36,76,28,37,34,30,32,70,68,46,45,48,29,35,34,29,69,42,51,67,92,64,80,90,52,90,95,58,77,55,64,37,36,66,76,36,49,29,35,26,32,33,79,42,55,49,73,90,51,35,96,40,85,41,40,27,34,30,70,37,35,49,48,57,27,63,47,95,89,66,52,74,49,61,37,97,48,41,25,24,37,51,27,48,97,90,65,50,64,70,33,92,51,79,108